Protein AF-A0A968XUR3-F1 (afdb_monomer_lite)

Radius of gyration: 12.75 Å; chains: 1; bounding box: 29×29×32 Å

Sequence (91 aa):
VQVFSLKVQPEIVTQWLATSVQEHRLGLNEHQWETLEEKLEADEHSVLSAMKAGQPLEAIAKSMGWRTTQAMRAWSKLYLTAQEIRNAVIA

pLDDT: mean 73.74, std 14.88, range [42.06, 90.44]

Secondary structure (DSSP, 8-state):
-----TTT-HHHHHHHHHHHHHHHGGG--HHHHHHHHHH--HHHHHHHHHHHTT--HHHHHHHTT--HHHHHHHHHHHHHHHHHHHHHTT-

Structure (mmCIF, N/CA/C/O backbone):
data_AF-A0A968XUR3-F1
#
_entry.id   AF-A0A968XUR3-F1
#
loop_
_atom_site.group_PDB
_atom_site.id
_atom_site.type_symbol
_atom_site.label_atom_id
_atom_site.label_alt_id
_atom_site.label_comp_id
_atom_site.label_asym_id
_atom_site.label_entity_id
_atom_site.label_seq_id
_atom_site.pdbx_PDB_ins_code
_atom_site.Cartn_x
_atom_site.Cartn_y
_atom_site.Cartn_z
_atom_site.occupancy
_atom_site.B_iso_or_equiv
_atom_site.auth_seq_id
_atom_site.auth_comp_id
_atom_site.auth_asym_id
_atom_site.auth_atom_id
_atom_site.pdbx_PDB_model_num
ATOM 1 N N . VAL A 1 1 ? 3.043 15.166 -11.916 1.00 43.50 1 VAL A N 1
ATOM 2 C CA . VAL A 1 1 ? 1.752 15.183 -11.183 1.00 43.50 1 VAL A CA 1
ATOM 3 C C . VAL A 1 1 ? 2.047 15.332 -9.696 1.00 43.50 1 VAL A C 1
ATOM 5 O O . VAL A 1 1 ? 2.990 14.718 -9.216 1.00 43.50 1 VAL A O 1
ATOM 8 N N . GLN A 1 2 ? 1.357 16.263 -9.037 1.00 42.06 2 GLN A N 1
ATOM 9 C CA . GLN A 1 2 ? 1.738 16.912 -7.775 1.00 42.06 2 GLN A CA 1
ATOM 10 C C . GLN A 1 2 ? 1.850 15.948 -6.578 1.00 42.06 2 GLN A C 1
ATOM 12 O O . GLN A 1 2 ? 0.856 15.426 -6.088 1.00 42.06 2 GLN A O 1
ATOM 17 N N . VAL A 1 3 ? 3.069 15.789 -6.052 1.00 42.50 3 VAL A N 1
ATOM 18 C CA . VAL A 1 3 ? 3.396 15.055 -4.812 1.00 42.50 3 VAL A CA 1
ATOM 19 C C . VAL A 1 3 ? 3.269 16.000 -3.605 1.00 42.50 3 VAL A C 1
ATOM 21 O O . VAL A 1 3 ? 4.220 16.238 -2.869 1.00 42.50 3 VAL A O 1
ATOM 24 N N . PHE A 1 4 ? 2.098 16.615 -3.424 1.00 42.50 4 PHE A N 1
ATOM 25 C CA . PHE A 1 4 ? 1.871 17.635 -2.388 1.00 42.50 4 PHE A CA 1
ATOM 26 C C . PHE A 1 4 ? 0.663 17.312 -1.503 1.00 42.50 4 PHE A C 1
ATOM 28 O O . PHE A 1 4 ? -0.244 18.124 -1.380 1.00 42.50 4 PHE A O 1
ATOM 35 N N . SER A 1 5 ? 0.619 16.137 -0.866 1.00 43.50 5 SER A N 1
ATOM 36 C CA . SER A 1 5 ? -0.350 15.903 0.233 1.00 43.50 5 SER A CA 1
ATOM 37 C C . SER A 1 5 ? 0.050 14.866 1.289 1.00 43.50 5 SER A C 1
ATOM 39 O O . SER A 1 5 ? -0.642 14.747 2.294 1.00 43.50 5 SER A O 1
ATOM 41 N N . LEU A 1 6 ? 1.209 14.204 1.174 1.00 46.56 6 LEU A N 1
ATOM 42 C CA . LEU A 1 6 ? 1.688 13.245 2.191 1.00 46.56 6 LEU A CA 1
ATOM 43 C C . LEU A 1 6 ? 1.977 13.870 3.571 1.00 46.56 6 LEU A C 1
ATOM 45 O O . LEU A 1 6 ? 2.181 13.146 4.539 1.00 46.56 6 LEU A O 1
ATOM 49 N N . LYS A 1 7 ? 1.991 15.205 3.679 1.00 46.19 7 LYS A N 1
ATOM 50 C CA . LYS A 1 7 ? 2.289 15.926 4.925 1.00 46.19 7 LYS A CA 1
ATOM 51 C C . LYS A 1 7 ? 1.078 16.533 5.632 1.00 46.19 7 LYS A C 1
ATOM 53 O O . LYS A 1 7 ? 1.253 17.013 6.745 1.00 46.19 7 LYS A O 1
ATOM 58 N N . VAL A 1 8 ? -0.102 16.567 5.006 1.00 47.69 8 VAL A N 1
ATOM 59 C CA . VAL A 1 8 ? -1.191 17.433 5.494 1.00 47.69 8 VAL A CA 1
ATOM 60 C C . VAL A 1 8 ? -2.379 16.643 6.037 1.00 47.69 8 VAL A C 1
ATOM 62 O O . VAL A 1 8 ? -2.857 17.009 7.103 1.00 47.69 8 VAL A O 1
ATOM 65 N N . GLN A 1 9 ? -2.820 15.548 5.402 1.00 42.44 9 GLN A N 1
ATOM 66 C CA . GLN A 1 9 ? -3.991 14.780 5.865 1.00 42.44 9 GLN A CA 1
ATOM 67 C C . GLN A 1 9 ? -3.887 13.285 5.492 1.00 42.44 9 GLN A C 1
ATOM 69 O O . GLN A 1 9 ? -4.099 12.939 4.327 1.00 42.44 9 GLN A O 1
ATOM 74 N N . PRO A 1 10 ? -3.579 12.382 6.444 1.00 53.31 10 PRO A N 1
ATOM 75 C CA . PRO A 1 10 ? -3.481 10.944 6.175 1.00 53.31 10 PRO A CA 1
ATOM 76 C C . PRO A 1 10 ? -4.809 10.323 5.704 1.00 53.31 10 PRO A C 1
ATOM 78 O O . PRO A 1 10 ? -4.780 9.396 4.902 1.00 53.31 10 PRO A O 1
ATOM 81 N N . GLU A 1 11 ? -5.954 10.878 6.116 1.00 53.16 11 GLU A N 1
ATOM 82 C CA . GLU A 1 11 ? -7.294 10.380 5.759 1.00 53.16 11 GLU A CA 1
ATOM 83 C C . GLU A 1 11 ? -7.627 10.534 4.261 1.00 53.16 11 GLU A C 1
ATOM 85 O O . GLU A 1 11 ? -8.195 9.632 3.641 1.00 53.16 11 GLU A O 1
ATOM 90 N N . ILE A 1 12 ? -7.209 11.644 3.640 1.00 54.28 12 ILE A N 1
ATOM 9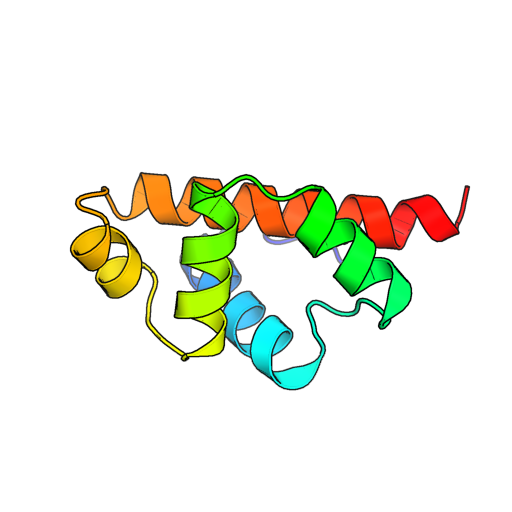1 C CA . ILE A 1 12 ? -7.423 11.891 2.203 1.00 54.28 12 ILE A CA 1
ATOM 92 C C . ILE A 1 12 ? -6.519 10.991 1.360 1.00 54.28 12 ILE A C 1
ATOM 94 O O . ILE A 1 12 ? -6.947 10.479 0.327 1.00 54.28 12 ILE A O 1
ATOM 98 N N . VAL A 1 13 ? -5.286 10.756 1.818 1.00 54.91 13 VAL A N 1
ATOM 99 C CA . VAL A 1 13 ? -4.361 9.812 1.180 1.00 54.91 13 VAL A CA 1
ATOM 100 C C . VAL A 1 13 ? -4.998 8.426 1.160 1.00 54.91 13 VAL A C 1
ATOM 102 O O . VAL A 1 13 ? -5.051 7.814 0.102 1.00 54.91 13 VAL A O 1
ATOM 105 N N . THR A 1 14 ? -5.578 7.964 2.270 1.00 56.59 14 THR A N 1
ATOM 106 C CA . THR A 1 14 ? -6.252 6.660 2.327 1.00 56.59 14 THR A CA 1
ATOM 107 C C . THR A 1 14 ? -7.477 6.552 1.425 1.00 56.59 14 THR A C 1
ATOM 109 O O . THR A 1 14 ? -7.605 5.550 0.722 1.00 56.59 14 THR A O 1
ATOM 112 N N . GLN A 1 15 ? -8.331 7.579 1.374 1.00 54.47 15 GLN A N 1
ATOM 113 C CA . GLN A 1 15 ? -9.519 7.563 0.517 1.00 54.47 15 GLN A CA 1
ATOM 114 C C . GLN A 1 15 ? -9.149 7.606 -0.975 1.00 54.47 15 GLN A C 1
ATOM 116 O O . GLN A 1 15 ? -9.706 6.853 -1.765 1.00 54.47 15 GLN A O 1
ATOM 121 N N . TRP A 1 16 ? -8.188 8.449 -1.370 1.00 56.97 16 TRP A N 1
ATOM 122 C CA . TRP A 1 16 ? -7.789 8.621 -2.773 1.00 56.97 16 TRP A CA 1
ATOM 123 C C . TRP A 1 16 ? -6.980 7.426 -3.304 1.00 56.97 16 TRP A C 1
ATOM 125 O O . TRP A 1 16 ? -7.114 7.030 -4.462 1.00 56.97 16 TRP A O 1
ATOM 135 N N . LEU A 1 17 ? -6.179 6.795 -2.440 1.00 56.81 17 LEU A N 1
ATOM 136 C CA . LEU A 1 17 ? -5.460 5.565 -2.767 1.00 56.81 17 LEU A CA 1
ATOM 137 C C . LEU A 1 17 ? -6.364 4.345 -2.902 1.00 56.81 17 LEU A C 1
ATOM 139 O O . LEU A 1 17 ? -6.114 3.524 -3.781 1.00 56.81 17 LEU A O 1
ATOM 143 N N . ALA A 1 18 ? -7.393 4.218 -2.059 1.00 57.66 18 ALA A N 1
ATOM 144 C CA . ALA A 1 18 ? -8.347 3.116 -2.155 1.00 57.66 18 ALA A CA 1
ATOM 145 C C . ALA A 1 18 ? -9.019 3.089 -3.539 1.00 57.66 18 ALA A C 1
ATOM 147 O O . ALA A 1 18 ? -9.041 2.045 -4.193 1.00 57.66 18 ALA A O 1
ATOM 148 N N . THR A 1 19 ? -9.456 4.251 -4.036 1.00 55.12 19 THR A N 1
ATOM 149 C CA . THR A 1 19 ? -10.047 4.378 -5.376 1.00 55.12 19 THR A CA 1
ATOM 150 C C . THR A 1 19 ? -9.029 4.069 -6.479 1.00 55.12 19 THR A C 1
ATOM 152 O O . THR A 1 19 ? -9.333 3.354 -7.429 1.00 55.12 19 THR A O 1
ATOM 155 N N . SER A 1 20 ? -7.778 4.524 -6.332 1.00 60.06 20 SER A N 1
ATOM 156 C CA . SER A 1 20 ? -6.727 4.309 -7.341 1.00 60.06 20 SER A CA 1
ATOM 157 C C . SER A 1 20 ? -6.312 2.836 -7.508 1.00 60.06 20 SER A C 1
ATOM 159 O O . SER A 1 20 ? -5.937 2.408 -8.603 1.00 60.06 20 SER A O 1
ATOM 161 N N . VAL A 1 21 ? -6.394 2.035 -6.443 1.00 64.06 21 VAL A N 1
ATOM 162 C CA . VAL A 1 21 ? -6.124 0.584 -6.488 1.00 64.06 21 VAL A CA 1
ATOM 163 C C . VAL A 1 21 ? -7.214 -0.150 -7.248 1.00 64.06 21 VAL A C 1
ATOM 165 O O . VAL A 1 21 ? -6.901 -1.025 -8.054 1.00 64.06 21 VAL A O 1
ATOM 168 N N . GLN A 1 22 ? -8.473 0.209 -6.996 1.00 60.88 22 GLN A N 1
ATOM 169 C CA . GLN A 1 22 ? -9.622 -0.429 -7.630 1.00 60.88 22 GLN A CA 1
ATOM 170 C C . GLN A 1 22 ? -9.737 -0.073 -9.115 1.00 60.88 22 GLN A C 1
ATOM 172 O O . GLN A 1 22 ? -10.070 -0.942 -9.915 1.00 60.88 22 GLN A O 1
ATOM 177 N N . GLU A 1 23 ? -9.425 1.167 -9.497 1.00 59.59 23 GLU A N 1
ATOM 178 C CA . GLU A 1 23 ? -9.626 1.631 -10.876 1.00 59.59 23 GLU A CA 1
ATOM 179 C C . GLU A 1 23 ? -8.396 1.456 -11.774 1.00 59.59 23 GLU A C 1
ATOM 181 O O . GLU A 1 23 ? -8.534 1.156 -12.959 1.00 59.59 23 GLU A O 1
ATOM 186 N N . HIS A 1 24 ? -7.184 1.626 -11.236 1.00 63.38 24 HIS A N 1
ATOM 187 C CA . HIS A 1 24 ? -5.986 1.786 -12.067 1.00 63.38 24 HIS A CA 1
ATOM 188 C C . HIS A 1 24 ? -4.768 0.990 -11.601 1.00 63.38 24 HIS A C 1
ATOM 190 O O . HIS A 1 24 ? -3.671 1.265 -12.082 1.00 63.38 24 HIS A O 1
ATOM 196 N N . ARG A 1 25 ? -4.907 0.033 -10.669 1.00 71.88 25 ARG A N 1
ATOM 197 C CA . ARG A 1 25 ? -3.756 -0.726 -10.139 1.00 71.88 25 ARG A CA 1
ATOM 198 C C . ARG A 1 25 ? -2.635 0.213 -9.654 1.00 71.88 25 ARG A C 1
ATOM 200 O O . ARG A 1 25 ? -1.467 0.012 -9.970 1.00 71.88 25 ARG A O 1
ATOM 207 N N . LEU A 1 26 ? -2.991 1.297 -8.950 1.00 74.12 26 LEU A N 1
ATOM 208 C CA . LEU A 1 26 ? -2.055 2.353 -8.505 1.00 74.12 26 LEU A CA 1
ATOM 209 C C . LEU A 1 26 ? -1.354 3.127 -9.645 1.00 74.12 26 LEU A C 1
ATOM 211 O O . LEU A 1 26 ? -0.346 3.804 -9.427 1.00 74.12 26 LEU A O 1
ATOM 215 N N . GLY A 1 27 ? -1.885 3.049 -10.866 1.00 72.50 27 GLY A N 1
ATOM 216 C CA . GLY A 1 27 ? -1.263 3.605 -12.067 1.00 72.50 27 GLY A CA 1
ATOM 217 C C . GLY A 1 27 ? -0.071 2.784 -12.566 1.00 72.50 27 GLY A C 1
ATOM 218 O O . GLY A 1 27 ? 0.800 3.348 -13.229 1.00 72.50 27 GLY A O 1
ATOM 219 N N . LEU A 1 28 ? -0.011 1.495 -12.217 1.00 77.19 28 LEU A N 1
ATOM 220 C CA . LEU A 1 28 ? 0.982 0.539 -12.705 1.00 77.19 28 LEU A CA 1
ATOM 221 C C . LEU A 1 28 ? 0.429 -0.239 -13.903 1.00 77.19 28 LEU A C 1
ATOM 223 O O . LEU A 1 28 ? -0.753 -0.583 -13.948 1.00 77.19 28 LEU A O 1
ATOM 227 N N . ASN A 1 29 ? 1.298 -0.545 -14.867 1.00 82.00 29 ASN A N 1
ATOM 228 C CA . ASN A 1 29 ? 0.988 -1.524 -15.910 1.00 82.00 29 ASN A CA 1
ATOM 229 C C . ASN A 1 29 ? 1.095 -2.965 -15.368 1.00 82.00 29 ASN A C 1
ATOM 231 O O . ASN A 1 29 ? 1.518 -3.176 -14.233 1.00 82.00 29 ASN A O 1
ATOM 235 N N . GLU A 1 30 ? 0.713 -3.965 -16.166 1.00 79.88 30 GLU A N 1
ATOM 236 C CA . GLU A 1 30 ? 0.658 -5.361 -15.701 1.00 79.88 30 GLU A CA 1
ATOM 237 C C . GLU A 1 30 ? 2.020 -5.902 -15.239 1.00 79.88 30 GLU A C 1
ATOM 239 O O . GLU A 1 30 ? 2.102 -6.464 -14.152 1.00 79.88 30 GLU A O 1
ATOM 244 N N . HIS A 1 31 ? 3.103 -5.628 -15.969 1.00 81.19 31 HIS A N 1
ATOM 245 C CA . HIS A 1 31 ? 4.456 -6.051 -15.578 1.00 81.19 31 HIS A CA 1
ATOM 246 C C . HIS A 1 31 ? 4.960 -5.355 -14.303 1.00 81.19 31 HIS A C 1
ATOM 248 O O . HIS A 1 31 ? 5.635 -5.952 -13.463 1.00 81.19 31 HIS A O 1
ATOM 254 N N . GLN A 1 32 ? 4.630 -4.074 -14.135 1.00 82.56 32 GLN A N 1
ATOM 255 C CA . GLN A 1 32 ? 4.957 -3.313 -12.929 1.00 82.56 32 GLN A CA 1
ATOM 256 C C . GLN A 1 32 ? 4.143 -3.788 -11.722 1.00 82.56 32 GLN A C 1
ATOM 258 O O . GLN A 1 32 ? 4.637 -3.759 -10.597 1.00 82.56 32 GLN A O 1
ATOM 263 N N . TRP A 1 33 ? 2.903 -4.217 -11.956 1.00 84.56 33 TRP A N 1
ATOM 264 C CA . TRP A 1 33 ? 2.044 -4.796 -10.935 1.00 84.56 33 TRP A CA 1
ATOM 265 C C . TRP A 1 33 ? 2.582 -6.141 -10.445 1.00 84.56 33 TRP A C 1
ATOM 267 O O . TRP A 1 33 ? 2.693 -6.330 -9.240 1.00 84.56 33 TRP A O 1
ATOM 277 N N . GLU A 1 34 ? 3.002 -7.022 -11.354 1.00 84.44 34 GLU A N 1
ATOM 278 C CA . GLU A 1 34 ? 3.669 -8.283 -10.996 1.00 84.44 34 GLU A CA 1
ATOM 279 C C . GLU A 1 34 ? 4.942 -8.021 -10.182 1.00 84.44 34 GLU A C 1
ATOM 281 O O . GLU A 1 34 ? 5.125 -8.591 -9.113 1.00 84.44 34 GLU A O 1
ATOM 286 N N . THR A 1 35 ? 5.771 -7.065 -10.617 1.00 85.81 35 THR A N 1
ATOM 287 C CA . THR A 1 35 ? 6.983 -6.664 -9.878 1.00 85.81 35 THR A CA 1
ATOM 288 C C . THR A 1 35 ? 6.660 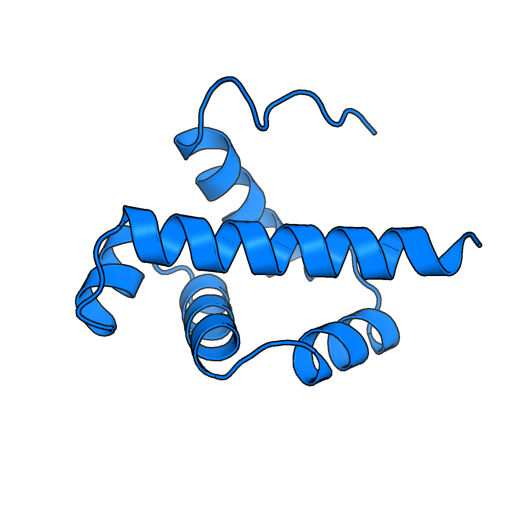-6.128 -8.478 1.00 85.81 35 THR A C 1
ATOM 290 O O . THR A 1 35 ? 7.426 -6.335 -7.535 1.00 85.81 35 THR A O 1
ATOM 293 N N . LEU A 1 36 ? 5.545 -5.403 -8.328 1.00 86.06 36 LEU A N 1
ATOM 294 C CA . LEU A 1 36 ? 5.076 -4.944 -7.024 1.00 86.06 36 LEU A CA 1
ATOM 295 C C . LEU A 1 36 ? 4.684 -6.149 -6.172 1.00 86.06 36 LEU A C 1
ATOM 297 O O . LEU A 1 36 ? 5.205 -6.286 -5.074 1.00 86.06 36 LEU A O 1
ATOM 301 N N . GLU A 1 37 ? 3.828 -7.035 -6.682 1.00 85.12 37 GLU A N 1
ATOM 302 C CA . GLU A 1 37 ? 3.397 -8.245 -5.976 1.00 85.12 37 GLU A CA 1
ATOM 303 C C . GLU A 1 37 ? 4.585 -9.136 -5.573 1.00 85.12 37 GLU A C 1
ATOM 305 O O . GLU A 1 37 ? 4.598 -9.662 -4.467 1.00 85.12 37 GLU A O 1
ATOM 310 N N . GLU A 1 38 ? 5.641 -9.236 -6.376 1.00 86.56 38 GLU A N 1
ATOM 311 C CA . GLU A 1 38 ? 6.859 -9.967 -5.999 1.00 86.56 38 GLU A CA 1
ATOM 312 C C . GLU A 1 38 ? 7.682 -9.279 -4.896 1.00 86.56 38 GLU A C 1
ATOM 314 O O . GLU A 1 38 ? 8.374 -9.945 -4.126 1.00 86.56 38 GLU A O 1
ATOM 319 N N . LYS A 1 39 ? 7.628 -7.945 -4.809 1.00 86.31 39 LYS A N 1
ATOM 320 C CA . LYS A 1 39 ? 8.372 -7.149 -3.817 1.00 86.31 39 LYS A CA 1
ATOM 321 C C . LYS A 1 39 ? 7.655 -7.004 -2.479 1.00 86.31 39 LYS A C 1
ATOM 323 O O . LYS A 1 39 ? 8.308 -6.636 -1.503 1.00 86.31 39 LYS A O 1
ATOM 328 N N . LEU A 1 40 ? 6.344 -7.226 -2.441 1.00 85.94 40 LEU A N 1
ATOM 329 C CA . LEU A 1 40 ? 5.547 -7.070 -1.229 1.00 85.94 40 LEU A CA 1
ATOM 330 C C . LEU A 1 40 ? 5.765 -8.233 -0.258 1.00 85.94 40 LEU A C 1
ATOM 332 O O . LEU A 1 40 ? 5.802 -9.404 -0.632 1.00 85.94 40 LEU A O 1
ATOM 336 N N . GLU A 1 41 ? 5.846 -7.897 1.022 1.00 84.75 41 GLU A N 1
ATOM 337 C CA . GLU A 1 41 ? 5.852 -8.855 2.119 1.00 84.75 41 GLU A CA 1
ATOM 338 C C . GLU A 1 41 ? 4.430 -9.388 2.386 1.00 84.75 41 GLU A C 1
ATOM 340 O O . GLU A 1 41 ? 3.429 -8.789 1.987 1.00 84.75 41 GLU A O 1
ATOM 345 N N . ALA A 1 42 ? 4.318 -10.520 3.092 1.00 85.12 42 ALA A N 1
ATOM 346 C CA . ALA A 1 42 ? 3.035 -11.187 3.369 1.00 85.12 42 ALA A CA 1
ATOM 347 C C . ALA A 1 42 ? 1.992 -10.259 4.029 1.00 85.12 42 ALA A C 1
ATOM 349 O O . ALA A 1 42 ? 0.795 -10.304 3.728 1.00 85.12 42 ALA A O 1
ATOM 350 N N . ASP A 1 43 ? 2.477 -9.378 4.894 1.00 84.06 43 ASP A N 1
ATOM 351 C CA . ASP A 1 43 ? 1.713 -8.343 5.577 1.00 84.06 43 ASP A CA 1
ATOM 352 C C . ASP A 1 43 ? 1.126 -7.322 4.589 1.00 84.06 43 ASP A C 1
ATOM 354 O O . ASP A 1 43 ? -0.052 -6.967 4.652 1.00 84.06 43 ASP A O 1
ATOM 358 N N . GLU A 1 44 ? 1.922 -6.888 3.617 1.00 84.56 44 GLU A N 1
ATOM 359 C CA . GLU A 1 44 ? 1.533 -5.883 2.629 1.00 84.56 44 GLU A CA 1
ATOM 360 C C . GLU A 1 44 ? 0.604 -6.475 1.563 1.00 84.56 44 GLU A C 1
ATOM 362 O O . GLU A 1 44 ? -0.357 -5.819 1.161 1.00 84.56 44 GLU A O 1
ATOM 367 N N . HIS A 1 45 ? 0.814 -7.739 1.183 1.00 86.81 45 HIS A N 1
ATOM 368 C CA . HIS A 1 45 ? -0.105 -8.527 0.348 1.00 86.81 45 HIS A CA 1
ATOM 369 C C . HIS A 1 45 ? -1.495 -8.647 0.953 1.00 86.81 45 HIS A C 1
ATOM 371 O O . HIS A 1 45 ? -2.514 -8.508 0.267 1.00 86.81 45 HIS A O 1
ATOM 377 N N . SER A 1 46 ? -1.544 -8.893 2.259 1.00 86.50 46 SER A N 1
ATOM 378 C CA . SER A 1 46 ? -2.808 -9.031 2.967 1.00 86.50 46 SER A CA 1
ATOM 379 C C . SER A 1 46 ? -3.547 -7.689 3.004 1.00 86.50 46 SER A C 1
ATOM 381 O O . SER A 1 46 ? -4.758 -7.640 2.777 1.00 86.50 46 SER A O 1
ATOM 383 N N . VAL A 1 47 ? -2.823 -6.582 3.221 1.00 85.56 47 VAL A N 1
ATOM 384 C CA . VAL A 1 47 ? -3.408 -5.232 3.179 1.00 85.56 47 VAL A CA 1
ATOM 385 C C . VAL A 1 47 ? -3.875 -4.900 1.762 1.00 85.56 47 VAL A C 1
ATOM 387 O O . VAL A 1 47 ? -4.985 -4.403 1.596 1.00 85.56 47 VAL A O 1
ATOM 390 N N . LEU A 1 48 ? -3.085 -5.223 0.735 1.00 85.56 48 LEU A N 1
ATOM 391 C CA . LEU A 1 48 ? -3.443 -5.017 -0.669 1.00 85.56 48 LEU A CA 1
ATOM 392 C C . LEU A 1 48 ? -4.730 -5.744 -1.043 1.00 85.56 48 LEU A C 1
ATOM 394 O O . LEU A 1 48 ? -5.622 -5.155 -1.651 1.00 85.56 48 LEU A O 1
ATOM 398 N N . SER A 1 49 ? -4.842 -7.009 -0.650 1.00 85.44 49 SER A N 1
ATOM 399 C CA . SER A 1 49 ? -6.016 -7.837 -0.922 1.00 85.44 49 SER A CA 1
ATOM 400 C C . SER A 1 49 ? -7.269 -7.270 -0.255 1.00 85.44 49 SER A C 1
ATOM 402 O O . SER A 1 49 ? -8.315 -7.149 -0.894 1.00 85.44 49 SER A O 1
ATOM 404 N N . ALA A 1 50 ? -7.153 -6.848 1.005 1.00 84.31 50 ALA A N 1
ATOM 405 C CA . ALA A 1 50 ? -8.262 -6.261 1.746 1.00 84.31 50 ALA A CA 1
ATOM 406 C C . ALA A 1 50 ? -8.667 -4.872 1.203 1.00 84.31 50 ALA A C 1
ATOM 408 O O . ALA A 1 50 ? -9.854 -4.553 1.117 1.00 84.31 50 ALA A O 1
ATOM 409 N N . MET A 1 51 ? -7.700 -4.077 0.733 1.00 80.25 51 MET A N 1
ATOM 410 C CA . MET A 1 51 ? -7.961 -2.805 0.049 1.00 80.25 51 MET A CA 1
ATOM 411 C C . MET A 1 51 ? -8.615 -3.009 -1.325 1.00 80.25 51 MET A C 1
ATOM 413 O O . MET A 1 51 ? -9.550 -2.286 -1.663 1.00 80.25 51 MET A O 1
ATOM 417 N N . LYS A 1 52 ? -8.210 -4.028 -2.101 1.00 78.50 52 LYS A N 1
ATOM 418 C CA . LYS A 1 52 ? -8.885 -4.408 -3.361 1.00 78.50 52 LYS A CA 1
ATOM 419 C C . LYS A 1 52 ? -10.346 -4.792 -3.115 1.00 78.50 52 LYS A C 1
ATOM 421 O O . LYS A 1 52 ? -11.213 -4.417 -3.903 1.00 78.50 52 LYS A O 1
ATOM 426 N N . ALA A 1 53 ? -10.628 -5.454 -1.993 1.00 80.38 53 ALA A N 1
ATOM 427 C CA . ALA A 1 53 ? -11.983 -5.775 -1.549 1.00 80.38 53 ALA A CA 1
ATOM 428 C C . ALA A 1 53 ? -12.796 -4.551 -1.065 1.00 80.38 53 ALA A C 1
ATOM 430 O O . ALA A 1 53 ? -13.956 -4.704 -0.688 1.00 80.38 53 ALA A O 1
ATOM 431 N N . GLY A 1 54 ? -12.217 -3.344 -1.075 1.00 76.50 54 GLY A N 1
ATOM 432 C CA . GLY A 1 54 ? -12.884 -2.106 -0.667 1.00 76.50 54 GLY A CA 1
ATOM 433 C C . GLY A 1 54 ? -13.048 -1.965 0.846 1.00 76.50 54 GLY A C 1
ATOM 434 O O . GLY A 1 54 ? -13.895 -1.197 1.301 1.00 76.50 54 GLY A O 1
ATOM 435 N N . GLN A 1 55 ? -12.280 -2.716 1.643 1.00 79.19 55 GLN A N 1
ATOM 436 C CA . GLN A 1 55 ? -12.351 -2.613 3.097 1.00 79.19 55 GLN A CA 1
ATOM 437 C C . GLN A 1 55 ? -11.633 -1.346 3.586 1.00 79.19 55 GLN A C 1
ATOM 439 O O . GLN A 1 55 ? -10.538 -1.040 3.111 1.00 79.19 55 GLN A O 1
ATOM 444 N N . PRO A 1 56 ? -12.197 -0.618 4.568 1.00 80.44 56 PRO A N 1
ATOM 445 C CA . PRO A 1 56 ? -11.509 0.513 5.174 1.00 80.44 56 PRO A CA 1
ATOM 446 C C . PRO A 1 56 ? -10.332 0.031 6.027 1.00 80.44 56 PRO A C 1
ATOM 448 O O . PRO A 1 56 ? -10.380 -1.044 6.630 1.00 80.44 56 PRO A O 1
ATOM 451 N N . LEU A 1 57 ? -9.291 0.853 6.138 1.00 79.50 57 LEU A N 1
ATOM 452 C CA . LEU A 1 57 ? -8.065 0.517 6.865 1.00 79.50 57 LEU A CA 1
ATOM 453 C C . LEU A 1 57 ? -8.293 0.145 8.334 1.00 79.50 57 LEU A C 1
ATOM 455 O O . LEU A 1 57 ? -7.567 -0.710 8.841 1.00 79.50 57 LEU A O 1
ATOM 459 N N . GLU A 1 58 ? -9.302 0.702 9.016 1.00 82.88 58 GLU A N 1
ATOM 460 C CA . GLU A 1 58 ? -9.651 0.238 10.365 1.00 82.88 58 GLU A CA 1
ATOM 461 C C . GLU A 1 58 ? -10.142 -1.213 10.373 1.00 82.88 58 GLU A C 1
ATOM 463 O O . GLU A 1 58 ? -9.801 -1.970 11.283 1.00 82.88 58 GLU A O 1
ATOM 468 N N . ALA A 1 59 ? -10.929 -1.619 9.372 1.00 84.25 59 ALA A N 1
ATOM 469 C CA . ALA A 1 59 ? -11.410 -2.992 9.258 1.00 84.25 59 ALA A CA 1
ATOM 470 C C . ALA A 1 59 ? -10.260 -3.952 8.933 1.00 84.25 59 ALA A C 1
ATOM 472 O O . ALA A 1 59 ? -10.184 -5.028 9.526 1.00 84.25 59 ALA A O 1
ATOM 473 N N . ILE A 1 60 ? -9.332 -3.531 8.068 1.00 86.38 60 ILE A N 1
ATOM 474 C CA . ILE A 1 60 ? -8.116 -4.288 7.742 1.00 86.38 60 ILE A CA 1
ATOM 475 C C . ILE A 1 60 ? -7.268 -4.472 8.998 1.00 86.38 60 ILE A C 1
ATOM 477 O O . ILE A 1 60 ? -6.960 -5.602 9.375 1.00 86.38 60 ILE A O 1
ATOM 481 N N . ALA A 1 61 ? -6.975 -3.378 9.703 1.00 87.75 61 ALA A N 1
ATOM 482 C CA . ALA A 1 61 ? -6.214 -3.412 10.943 1.00 87.75 61 ALA A CA 1
ATOM 483 C C . A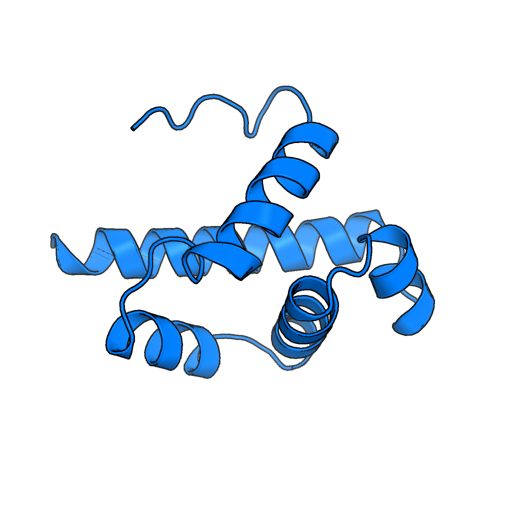LA A 1 61 ? -6.864 -4.351 11.966 1.00 87.75 61 ALA A C 1
ATOM 485 O O . ALA A 1 61 ? -6.205 -5.233 12.509 1.00 87.75 61 ALA A O 1
ATOM 486 N N . LYS A 1 62 ? -8.183 -4.237 12.157 1.00 87.69 62 LYS A N 1
ATOM 487 C CA . LYS A 1 62 ? -8.937 -5.104 13.066 1.00 87.69 62 LYS A CA 1
ATOM 488 C C . LYS A 1 62 ? -8.878 -6.577 12.654 1.00 87.69 62 LYS A C 1
ATOM 490 O O . LYS A 1 62 ? -8.727 -7.426 13.527 1.00 87.69 62 LYS A O 1
ATOM 495 N N . SER A 1 63 ? -8.966 -6.882 11.358 1.00 86.44 63 SER A N 1
ATOM 496 C CA . SER A 1 63 ? -8.882 -8.258 10.843 1.00 86.44 63 SER A CA 1
ATOM 497 C C . SER A 1 63 ? -7.509 -8.899 11.069 1.00 86.44 63 SER A C 1
ATOM 499 O O . SER A 1 63 ? -7.423 -10.100 11.299 1.00 86.44 63 SER A O 1
ATOM 501 N N . MET A 1 64 ? -6.452 -8.083 11.085 1.00 85.62 64 MET A N 1
ATOM 502 C CA . MET A 1 64 ? -5.064 -8.512 11.285 1.00 85.62 64 MET A CA 1
ATOM 503 C C . MET A 1 64 ? -4.596 -8.412 12.742 1.00 85.62 64 MET A C 1
ATOM 505 O O . MET A 1 64 ? -3.450 -8.728 13.049 1.00 85.62 64 MET A O 1
ATOM 509 N N . GLY A 1 65 ? -5.449 -7.936 13.657 1.00 88.50 65 GLY A N 1
ATOM 510 C CA . GLY A 1 65 ? -5.051 -7.642 15.039 1.00 88.50 65 GLY A CA 1
ATOM 511 C C . GLY A 1 65 ? -4.070 -6.467 15.162 1.00 88.50 65 GLY A C 1
ATOM 512 O O . GLY A 1 65 ? -3.378 -6.328 16.170 1.00 88.50 65 GLY A O 1
ATOM 513 N N . TRP A 1 66 ? -3.989 -5.621 14.140 1.00 90.44 66 TRP A N 1
ATOM 514 C CA . TRP A 1 66 ? -3.129 -4.449 14.085 1.00 90.44 66 TRP A CA 1
ATOM 515 C C . TRP A 1 66 ? -3.841 -3.194 14.578 1.00 90.44 66 TRP A C 1
ATOM 517 O O . TRP A 1 66 ? -5.068 -3.087 14.609 1.00 90.44 66 TRP A O 1
ATOM 527 N N . ARG A 1 67 ? -3.045 -2.177 14.904 1.00 88.25 67 ARG A N 1
ATOM 528 C CA . ARG A 1 67 ? -3.541 -0.806 15.053 1.00 88.25 67 ARG A CA 1
ATOM 529 C C . ARG A 1 67 ? -3.736 -0.177 13.676 1.00 88.25 67 ARG A C 1
ATOM 531 O O . ARG A 1 67 ? -2.938 -0.419 12.772 1.00 88.25 67 ARG A O 1
ATOM 538 N N . THR A 1 68 ? -4.714 0.718 13.535 1.00 83.56 68 THR A N 1
ATOM 539 C CA . THR A 1 68 ? -4.945 1.482 12.291 1.00 83.56 68 THR A CA 1
ATOM 540 C C . THR A 1 68 ? -3.671 2.164 11.787 1.00 83.56 68 THR A C 1
ATOM 542 O O . THR A 1 68 ? -3.407 2.195 10.591 1.00 83.56 68 THR A O 1
ATOM 545 N N . THR A 1 69 ? -2.809 2.631 12.695 1.00 81.31 69 THR A N 1
ATOM 546 C CA . THR A 1 69 ? -1.509 3.224 12.353 1.00 81.31 69 THR A CA 1
ATOM 547 C C . THR A 1 69 ? -0.524 2.240 11.717 1.00 81.31 69 THR A C 1
ATOM 549 O O . THR A 1 69 ? 0.279 2.655 10.885 1.00 81.31 69 THR A O 1
ATOM 552 N N . GLN A 1 70 ? -0.564 0.954 12.077 1.00 84.50 70 GLN A N 1
ATOM 553 C CA . GLN A 1 70 ? 0.266 -0.083 11.454 1.00 84.50 70 GLN A CA 1
ATOM 554 C C . GLN A 1 70 ? -0.242 -0.404 10.052 1.00 84.50 70 GLN A C 1
ATOM 556 O O . GLN A 1 70 ? 0.549 -0.407 9.115 1.00 84.50 70 GLN A O 1
ATOM 561 N N . ALA A 1 71 ? -1.557 -0.565 9.894 1.00 85.12 71 ALA A N 1
ATOM 562 C CA . ALA A 1 71 ? -2.156 -0.776 8.581 1.00 85.12 71 ALA A CA 1
ATOM 563 C C . ALA A 1 71 ? -1.893 0.424 7.652 1.00 85.12 71 ALA A C 1
ATOM 565 O O . ALA A 1 71 ? -1.506 0.249 6.501 1.00 85.12 71 ALA A O 1
ATOM 566 N N . MET A 1 72 ? -1.970 1.651 8.179 1.00 81.75 72 MET A N 1
ATOM 567 C CA . MET A 1 72 ? -1.620 2.872 7.448 1.00 81.75 72 MET A CA 1
ATOM 568 C C . MET A 1 72 ? -0.138 2.916 7.043 1.00 81.75 72 MET A C 1
ATOM 570 O O . MET A 1 72 ? 0.183 3.375 5.947 1.00 81.75 72 MET A O 1
ATOM 574 N N . ARG A 1 73 ? 0.780 2.434 7.895 1.00 83.31 73 ARG A N 1
ATOM 575 C CA . ARG A 1 73 ? 2.212 2.329 7.561 1.00 83.31 73 ARG A CA 1
ATOM 576 C C . ARG A 1 73 ? 2.470 1.300 6.465 1.00 83.31 73 ARG A C 1
ATOM 578 O O . ARG A 1 73 ? 3.176 1.631 5.518 1.00 83.31 73 ARG A O 1
ATOM 585 N N . ALA A 1 74 ? 1.889 0.105 6.575 1.00 85.06 74 ALA A N 1
ATOM 586 C CA . ALA A 1 74 ? 1.989 -0.935 5.551 1.00 85.06 74 ALA A CA 1
ATOM 587 C C . ALA A 1 74 ? 1.438 -0.429 4.210 1.00 85.06 74 ALA A C 1
ATOM 589 O O 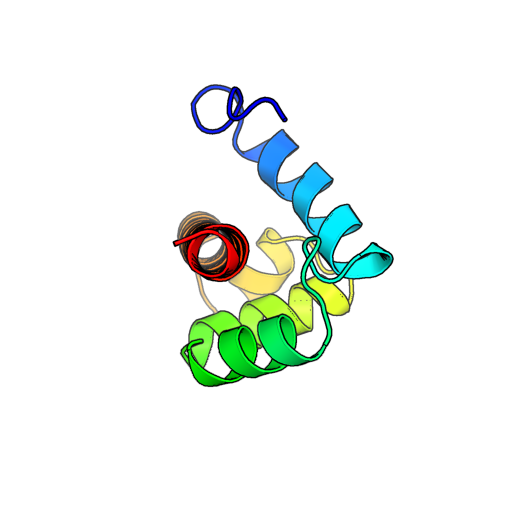. ALA A 1 74 ? 2.088 -0.545 3.176 1.00 85.06 74 ALA A O 1
ATOM 590 N N . TRP A 1 75 ? 0.296 0.258 4.249 1.00 82.94 75 TRP A N 1
ATOM 591 C CA . TRP A 1 75 ? -0.300 0.869 3.068 1.00 82.94 75 TRP A CA 1
ATOM 592 C C . TRP A 1 75 ? 0.571 1.960 2.439 1.00 82.94 75 TRP A C 1
ATOM 594 O O . TRP A 1 75 ? 0.755 2.004 1.224 1.00 82.94 75 TRP A O 1
ATOM 604 N N . SER A 1 76 ? 1.160 2.820 3.271 1.00 81.12 76 SER A N 1
ATOM 605 C CA . SER A 1 76 ? 2.084 3.857 2.805 1.00 81.12 76 SER A CA 1
ATOM 606 C C . SER A 1 76 ? 3.344 3.254 2.181 1.00 81.12 76 SER A C 1
ATOM 608 O O . SER A 1 76 ? 3.809 3.759 1.164 1.00 81.12 76 SER A O 1
ATOM 610 N N . LYS A 1 77 ? 3.885 2.172 2.760 1.00 83.00 77 LYS A N 1
ATOM 611 C CA . LYS A 1 77 ? 5.052 1.456 2.225 1.00 83.00 77 LYS A CA 1
ATOM 612 C C . LYS A 1 77 ? 4.734 0.843 0.861 1.00 83.00 77 LYS A C 1
ATOM 614 O O . LYS A 1 77 ? 5.457 1.122 -0.088 1.00 83.00 77 LYS A O 1
ATOM 619 N N . LEU A 1 78 ? 3.597 0.156 0.735 1.00 83.88 78 LEU A N 1
ATOM 620 C CA . LEU A 1 78 ? 3.111 -0.388 -0.535 1.00 83.88 78 LEU A CA 1
ATOM 621 C C . LEU A 1 78 ? 3.011 0.688 -1.622 1.00 83.88 78 LEU A C 1
ATOM 623 O O . LEU A 1 78 ? 3.491 0.495 -2.739 1.00 83.88 78 LEU A O 1
ATOM 627 N N . TYR A 1 79 ? 2.428 1.846 -1.296 1.00 80.69 79 TYR A N 1
ATOM 628 C CA . TYR A 1 79 ? 2.332 2.951 -2.248 1.00 80.69 79 TYR A CA 1
ATOM 629 C C . TYR A 1 79 ? 3.700 3.508 -2.652 1.00 80.69 79 TYR A C 1
ATOM 631 O O . TYR A 1 79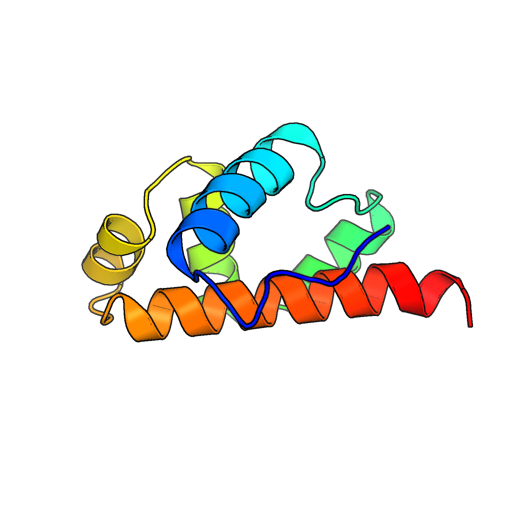 ? 3.919 3.797 -3.828 1.00 80.69 79 TYR A O 1
ATOM 639 N N . LEU A 1 80 ? 4.624 3.661 -1.701 1.00 80.56 80 LEU A N 1
ATOM 640 C CA . LEU A 1 80 ? 5.980 4.117 -2.002 1.00 80.56 80 LEU A CA 1
ATOM 641 C C . LEU A 1 80 ? 6.697 3.130 -2.927 1.00 80.56 80 LEU A C 1
ATOM 643 O O . LEU A 1 80 ? 7.274 3.565 -3.917 1.00 80.56 80 LEU A O 1
ATOM 647 N N . THR A 1 81 ? 6.575 1.824 -2.685 1.00 83.56 81 THR A N 1
ATOM 648 C CA . THR A 1 81 ? 7.128 0.786 -3.566 1.00 83.56 81 THR A CA 1
ATOM 649 C C . THR A 1 81 ? 6.504 0.836 -4.961 1.00 83.56 81 THR A C 1
ATOM 651 O O . THR A 1 81 ? 7.220 0.795 -5.959 1.00 83.56 81 THR A O 1
ATOM 654 N N . ALA A 1 82 ? 5.184 1.006 -5.062 1.00 83.00 82 ALA A N 1
ATOM 655 C CA . ALA A 1 82 ? 4.509 1.197 -6.345 1.00 83.00 82 ALA A CA 1
ATOM 656 C C . ALA 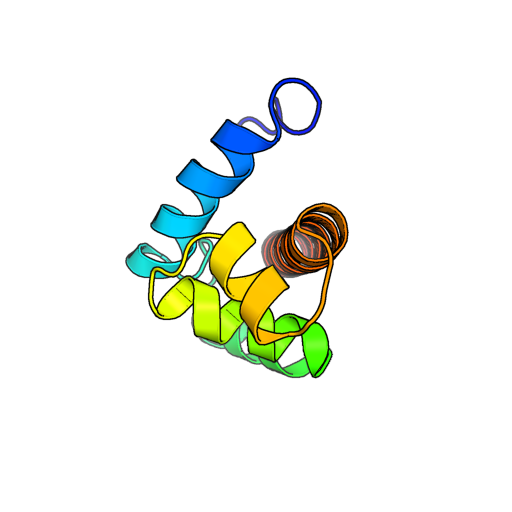A 1 82 ? 5.033 2.444 -7.079 1.00 83.00 82 ALA A C 1
ATOM 658 O O . ALA A 1 82 ? 5.339 2.403 -8.271 1.00 83.00 82 ALA A O 1
ATOM 659 N N . GLN A 1 83 ? 5.195 3.558 -6.364 1.00 80.12 83 GLN A N 1
ATOM 660 C CA . GLN A 1 83 ? 5.732 4.792 -6.923 1.00 80.12 83 GLN A CA 1
ATOM 661 C C . GLN A 1 83 ? 7.189 4.633 -7.383 1.00 80.12 83 GLN A C 1
ATOM 663 O O . GLN A 1 83 ? 7.549 5.160 -8.436 1.00 80.12 83 GLN A O 1
ATOM 668 N N . GLU A 1 84 ? 8.016 3.911 -6.628 1.00 83.81 84 GLU A N 1
ATOM 669 C CA . GLU A 1 84 ? 9.388 3.574 -7.008 1.00 83.81 84 GLU A CA 1
ATOM 670 C C . GLU A 1 84 ? 9.419 2.748 -8.290 1.00 83.81 84 GLU A C 1
ATOM 672 O O . GLU A 1 84 ? 10.132 3.123 -9.210 1.00 83.81 84 GLU A O 1
ATOM 677 N N . ILE A 1 85 ? 8.603 1.697 -8.406 1.00 84.00 85 ILE A N 1
ATOM 678 C CA . ILE A 1 85 ? 8.517 0.862 -9.618 1.00 84.00 85 ILE A CA 1
ATOM 679 C C . ILE A 1 85 ? 8.062 1.690 -10.824 1.00 84.00 85 ILE A C 1
ATOM 681 O O . ILE A 1 85 ? 8.620 1.573 -11.917 1.00 84.00 85 ILE A O 1
ATOM 685 N N . ARG A 1 86 ? 7.079 2.575 -10.628 1.00 78.31 86 ARG A N 1
ATOM 686 C CA . ARG A 1 86 ? 6.605 3.474 -11.684 1.00 78.31 86 ARG A CA 1
ATOM 687 C C . ARG A 1 86 ? 7.705 4.420 -12.163 1.00 78.31 86 ARG A C 1
ATOM 689 O O . ARG A 1 86 ? 7.835 4.644 -13.363 1.00 78.31 86 ARG A O 1
ATOM 696 N N . ASN A 1 87 ? 8.479 4.977 -11.235 1.00 77.75 87 ASN A N 1
ATOM 697 C CA . ASN A 1 87 ? 9.544 5.929 -11.544 1.00 77.75 87 ASN A CA 1
ATOM 698 C C . ASN A 1 87 ? 10.825 5.240 -12.044 1.00 77.75 87 ASN A C 1
ATOM 700 O O . ASN A 1 87 ? 11.551 5.832 -12.836 1.00 77.75 87 ASN A O 1
ATOM 704 N N . ALA A 1 88 ? 11.088 3.999 -11.627 1.00 73.25 88 ALA A N 1
ATOM 705 C CA . ALA A 1 88 ? 12.243 3.207 -12.046 1.00 73.25 88 ALA A CA 1
ATOM 706 C C . ALA A 1 88 ? 12.208 2.854 -13.540 1.00 73.25 88 ALA A C 1
ATOM 708 O O . ALA A 1 88 ? 13.251 2.616 -14.132 1.00 73.25 88 ALA A O 1
ATOM 709 N N . VAL A 1 89 ? 11.029 2.882 -14.172 1.00 55.06 89 VAL A N 1
ATOM 710 C CA . VAL A 1 89 ? 10.884 2.723 -15.630 1.00 55.06 89 VAL A CA 1
ATOM 711 C C . VAL A 1 89 ? 11.407 3.939 -16.423 1.00 55.06 89 VAL A C 1
ATOM 713 O O . VAL A 1 89 ? 11.531 3.859 -17.640 1.00 55.06 89 VAL A O 1
ATOM 716 N N . ILE A 1 90 ? 11.755 5.053 -15.764 1.00 50.25 90 ILE A N 1
ATOM 717 C CA . ILE A 1 90 ? 12.281 6.277 -16.405 1.00 50.25 90 ILE A CA 1
ATOM 718 C C . ILE A 1 90 ? 13.778 6.509 -16.074 1.00 50.25 90 ILE A C 1
ATOM 720 O O . ILE A 1 90 ? 14.262 7.631 -16.204 1.00 50.25 90 ILE A O 1
ATOM 724 N N . ALA A 1 91 ? 14.520 5.491 -15.620 1.00 44.38 91 ALA A N 1
ATOM 725 C CA . ALA A 1 91 ? 15.956 5.599 -15.317 1.00 44.38 91 ALA A CA 1
ATOM 726 C C . ALA A 1 91 ? 16.836 4.930 -16.381 1.00 44.38 91 ALA A C 1
ATOM 728 O O . ALA A 1 91 ? 16.470 3.824 -16.837 1.00 44.38 91 ALA A O 1
#

Foldseek 3Di:
DDPPDPPPDLVVVQVVVLVCCQPCVLVDDPVLNVVLVVPADPLLVQLSVCSNVVHRLCVSCVVVVHDSVVSSVSVVVSSVSSVCSVCVVVD